Protein AF-A0A2M8KS34-F1 (afdb_monomer)

InterPro domains:
  IPR043725 Domain of unknown function DUF5667 [PF18915] (59-112)

Solvent-accessible surface area (backbone atoms only — not comparable to full-atom values): 8562 Å² total; per-residue (Å²): 135,86,85,75,74,56,73,69,56,57,56,52,53,52,58,52,54,59,55,58,68,50,47,62,58,53,52,51,53,52,51,51,52,49,48,57,57,50,54,54,57,56,62,69,68,69,80,80,80,70,102,64,87,68,62,51,82,48,82,74,50,83,91,43,94,63,30,66,60,56,53,49,51,53,52,52,50,63,67,66,45,77,52,37,53,63,36,18,54,51,33,41,55,53,18,44,21,28,44,39,35,25,78,69,48,88,51,65,71,63,17,50,56,36,36,52,53,16,54,56,29,44,56,52,19,52,57,24,41,55,52,18,48,76,70,76,44,79,58,77,63,57,58,61,67,49,61,76,73,108

Secondary structure (DSSP, 8-state):
------HHHHHHHHHHHHHHHHHHHHHHHHHHHHHHHHHHHHHHHS---SS--PPPP--S-TTSTTHHHHHHHHHHHHHH---HHHHHHHHHHHHHHHHHHHTT-S-HHHHHHHHHHHHHHHHHHHHHHHHHHHTT---TTHHHHHHT--

Radius of gyration: 25.75 Å; Cα contacts (8 Å, |Δi|>4): 87; chains: 1; bounding box: 39×48×90 Å

Foldseek 3Di:
DDDDDDPVVVVVVVVVVVVVVCVVVVVVVVVVVVVVVVVVVVVVPPPPDDPDPPQPALPDAPVDPCVVVVVVVLVVVLVPDPQLLVSLVSLLSNLSSLLNRLVVDPDVVSSVVSNVVSVVSNVSSVVSQVVCVVVVHHHPCVVVVVVVVD

Organism: NCBI:txid1974853

Nearest PDB structures (foldseek):
  6iar-assembly1_A-2  TM=5.364E-01  e=6.347E+00  Homo sapiens
  7rs1-assembly2_C  TM=5.831E-01  e=8.467E+00  Homo sapiens

Structure (mmCIF, N/CA/C/O backbone):
data_AF-A0A2M8KS34-F1
#
_entry.id   AF-A0A2M8KS34-F1
#
loop_
_atom_site.group_PDB
_atom_site.id
_atom_site.type_symbol
_atom_site.label_atom_id
_atom_site.label_alt_id
_atom_site.label_comp_id
_atom_site.label_asym_id
_atom_site.label_entity_id
_atom_site.label_seq_id
_atom_site.pdbx_PDB_ins_code
_atom_site.Cartn_x
_atom_site.Cartn_y
_atom_site.Cartn_z
_atom_site.occupancy
_atom_site.B_iso_or_equiv
_atom_site.auth_seq_id
_atom_site.auth_comp_id
_atom_site.auth_asym_id
_atom_site.auth_atom_id
_atom_site.pdbx_PDB_model_num
ATOM 1 N N . MET A 1 1 ? 4.308 -11.615 69.539 1.00 44.62 1 MET A N 1
ATOM 2 C CA . MET A 1 1 ? 4.209 -12.726 68.569 1.00 44.62 1 MET A CA 1
ATOM 3 C C . MET A 1 1 ? 4.796 -12.233 67.257 1.00 44.62 1 MET A C 1
ATOM 5 O O . MET A 1 1 ? 4.200 -11.325 66.693 1.00 44.62 1 MET A O 1
ATOM 9 N N . PRO A 1 2 ? 5.975 -12.700 66.817 1.00 50.34 2 PRO A N 1
ATOM 10 C CA . PRO A 1 2 ? 6.500 -12.306 65.519 1.00 50.34 2 PRO A CA 1
ATOM 11 C C . PRO A 1 2 ? 5.821 -13.150 64.433 1.00 50.34 2 PRO A C 1
ATOM 13 O O . PRO A 1 2 ? 5.785 -14.376 64.511 1.00 50.34 2 PRO A O 1
AT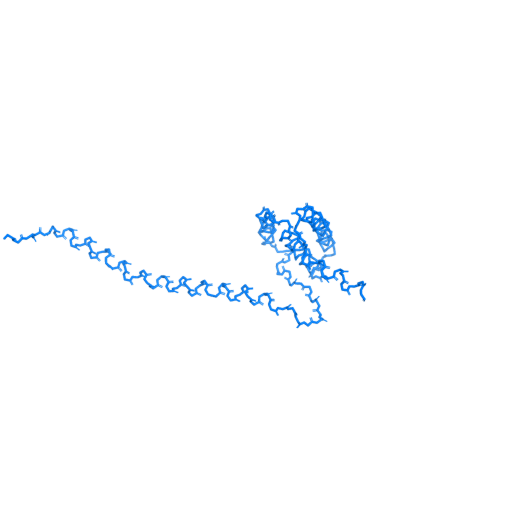OM 16 N N . THR A 1 3 ? 5.232 -12.481 63.449 1.00 57.59 3 THR A N 1
ATOM 17 C CA . THR A 1 3 ? 4.716 -13.075 62.212 1.00 57.59 3 THR A CA 1
ATOM 18 C C . THR A 1 3 ? 5.888 -13.543 61.362 1.00 57.59 3 THR A C 1
ATOM 20 O O . THR A 1 3 ? 6.564 -12.733 60.734 1.00 57.59 3 THR A O 1
ATOM 23 N N . ILE A 1 4 ? 6.133 -14.849 61.371 1.00 61.50 4 ILE A N 1
ATOM 24 C CA . ILE A 1 4 ? 7.015 -15.526 60.424 1.00 61.50 4 ILE A CA 1
ATOM 25 C C . ILE A 1 4 ? 6.173 -15.721 59.160 1.00 61.50 4 ILE A C 1
ATOM 27 O O . ILE A 1 4 ? 5.358 -16.643 59.105 1.00 61.50 4 ILE A O 1
ATOM 31 N N . LEU A 1 5 ? 6.292 -14.816 58.181 1.00 63.06 5 LEU A N 1
ATOM 32 C CA . LEU A 1 5 ? 5.883 -15.170 56.822 1.00 63.06 5 LEU A CA 1
ATOM 33 C C . LEU A 1 5 ? 6.737 -16.362 56.381 1.00 63.06 5 LEU A C 1
ATOM 35 O O . LEU A 1 5 ? 7.918 -16.457 56.718 1.00 63.06 5 LEU A O 1
ATOM 39 N N . SER A 1 6 ? 6.117 -17.305 55.677 1.00 70.12 6 SER A N 1
ATOM 40 C CA . SER A 1 6 ? 6.818 -18.476 55.158 1.00 70.12 6 SER A CA 1
ATOM 41 C C . SER A 1 6 ? 7.909 -18.000 54.195 1.00 70.12 6 SER A C 1
ATOM 43 O O . SER A 1 6 ? 7.613 -17.198 53.315 1.00 70.12 6 SER A O 1
ATOM 45 N N . GLU A 1 7 ? 9.144 -18.502 54.316 1.00 74.12 7 GLU A N 1
ATOM 46 C CA . GLU A 1 7 ? 10.281 -18.212 53.407 1.00 74.12 7 GLU A CA 1
ATOM 47 C C . GLU A 1 7 ? 9.871 -18.225 51.920 1.00 74.12 7 GLU A C 1
ATOM 49 O O . GLU A 1 7 ? 10.335 -17.434 51.100 1.00 74.12 7 GLU A O 1
ATOM 54 N N . LYS A 1 8 ? 8.910 -19.092 51.587 1.00 72.31 8 LYS A N 1
ATOM 55 C CA . LYS A 1 8 ? 8.345 -19.262 50.250 1.00 72.31 8 LYS A CA 1
ATOM 56 C C . LYS A 1 8 ? 7.557 -18.043 49.741 1.00 72.31 8 LYS A C 1
ATOM 58 O O . LYS A 1 8 ? 7.517 -17.800 48.536 1.00 72.31 8 LYS A O 1
ATOM 63 N N . GLU A 1 9 ? 6.912 -17.289 50.628 1.00 75.44 9 GLU A N 1
ATOM 64 C CA . GLU A 1 9 ? 6.176 -16.066 50.290 1.00 75.44 9 GLU A CA 1
ATOM 65 C C . GLU A 1 9 ? 7.133 -14.901 50.016 1.00 75.44 9 GLU A C 1
ATOM 67 O O . GLU A 1 9 ? 6.907 -14.130 49.082 1.00 75.44 9 GLU A O 1
ATOM 72 N N . GLU A 1 10 ? 8.247 -14.810 50.746 1.00 75.25 10 GLU A N 1
ATOM 73 C CA . GLU A 1 10 ? 9.256 -13.770 50.521 1.00 75.25 10 GLU A CA 1
ATOM 74 C C . GLU A 1 10 ? 9.958 -13.937 49.165 1.00 75.25 10 GLU A C 1
ATOM 76 O O . GLU A 1 10 ? 10.090 -12.967 48.410 1.00 75.25 10 GLU A O 1
ATOM 81 N N . GLU A 1 11 ? 10.325 -15.167 48.791 1.00 77.19 11 GLU A N 1
ATOM 82 C CA . GLU A 1 11 ? 10.903 -15.456 47.471 1.00 77.19 11 GLU A CA 1
ATOM 83 C C . GLU A 1 11 ? 9.930 -15.141 46.321 1.00 77.19 11 GLU A C 1
ATOM 85 O O . GLU A 1 11 ? 10.327 -14.614 45.272 1.00 77.19 11 GLU A O 1
ATOM 90 N N . PHE A 1 12 ? 8.636 -15.407 46.519 1.00 74.06 12 PHE A N 1
ATOM 91 C CA . PHE A 1 12 ? 7.597 -15.116 45.534 1.00 74.06 12 PHE A CA 1
ATOM 92 C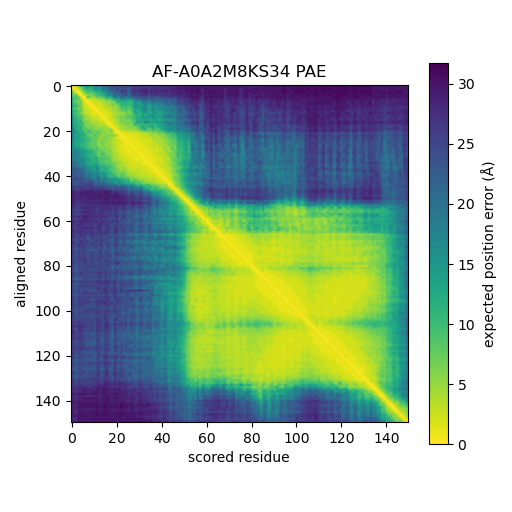 C . PHE A 1 12 ? 7.404 -13.606 45.327 1.00 74.06 12 PHE A C 1
ATOM 94 O O . PHE A 1 12 ? 7.380 -13.128 44.186 1.00 74.06 12 PHE A O 1
ATOM 101 N N . ILE A 1 13 ? 7.347 -12.835 46.417 1.00 72.69 13 ILE A N 1
ATOM 102 C CA . ILE A 1 13 ? 7.209 -11.372 46.386 1.00 72.69 13 ILE A CA 1
ATOM 103 C C . ILE A 1 13 ? 8.432 -10.726 45.715 1.00 72.69 13 ILE A C 1
ATOM 105 O O . ILE A 1 13 ? 8.282 -9.838 44.871 1.00 72.69 13 ILE A O 1
ATOM 109 N N . GLN A 1 14 ? 9.641 -11.222 45.995 1.00 75.06 14 GLN A N 1
ATOM 110 C CA . GLN A 1 14 ? 10.881 -10.751 45.366 1.00 75.06 14 GLN A CA 1
ATOM 111 C C . GLN A 1 14 ? 10.921 -11.015 43.850 1.00 75.06 14 GLN A C 1
ATOM 113 O O . GLN A 1 14 ? 11.364 -10.161 43.073 1.00 75.06 14 GLN A O 1
ATOM 118 N N . SER A 1 15 ? 10.423 -12.171 43.400 1.00 74.25 15 SER A N 1
ATOM 119 C CA . SER A 1 15 ? 10.325 -12.505 41.971 1.00 74.25 15 SER A CA 1
ATOM 120 C C . SER A 1 15 ? 9.349 -11.583 41.223 1.00 74.25 15 SER A C 1
ATOM 122 O O . SER A 1 15 ? 9.633 -11.130 40.109 1.00 74.25 15 SER A O 1
ATOM 124 N N . ILE A 1 16 ? 8.228 -11.225 41.858 1.00 71.06 16 ILE A N 1
ATOM 125 C CA . ILE A 1 16 ? 7.240 -10.278 41.321 1.00 71.06 16 ILE A CA 1
ATOM 126 C C . ILE A 1 16 ? 7.808 -8.852 41.272 1.00 71.06 16 ILE A C 1
ATOM 128 O O . ILE A 1 16 ? 7.705 -8.183 40.241 1.00 71.06 16 ILE A O 1
ATOM 132 N N . LEU A 1 17 ? 8.478 -8.402 42.337 1.00 69.06 17 LEU A N 1
ATOM 133 C CA . LEU A 1 17 ? 9.098 -7.074 42.421 1.00 69.06 17 LEU A CA 1
ATOM 134 C C . LEU A 1 17 ? 10.169 -6.846 41.341 1.00 69.06 17 LEU A C 1
ATOM 136 O O . LEU A 1 17 ? 10.236 -5.762 40.756 1.00 69.06 17 LEU A O 1
ATOM 140 N N . ARG A 1 18 ? 10.970 -7.867 41.001 1.00 71.31 18 ARG A N 1
ATOM 141 C CA . ARG A 1 18 ? 11.947 -7.770 39.897 1.00 71.31 18 ARG A CA 1
ATOM 142 C C . ARG A 1 18 ? 11.281 -7.563 38.533 1.00 71.31 18 ARG A C 1
ATOM 144 O O . ARG A 1 18 ? 11.792 -6.784 37.730 1.00 71.31 18 ARG A O 1
ATOM 151 N N . LYS A 1 19 ? 10.133 -8.203 38.277 1.00 69.50 19 LYS A N 1
ATOM 152 C CA . LYS A 1 19 ? 9.353 -8.025 37.036 1.00 69.50 19 LYS A CA 1
ATOM 153 C C . LYS A 1 19 ? 8.663 -6.658 36.966 1.00 69.50 19 LYS A C 1
ATOM 155 O O . LYS A 1 19 ? 8.562 -6.078 35.890 1.00 69.50 19 LYS A O 1
ATOM 160 N N . PHE A 1 20 ? 8.257 -6.090 38.100 1.00 75.31 20 PHE A N 1
ATOM 161 C CA . PHE A 1 20 ? 7.722 -4.724 38.143 1.00 75.31 20 PHE A CA 1
ATOM 162 C C . PHE A 1 20 ? 8.766 -3.661 37.768 1.00 75.31 20 PHE A C 1
ATOM 164 O O . PHE A 1 20 ? 8.415 -2.639 37.185 1.00 75.31 20 PHE A O 1
ATOM 171 N N . LYS A 1 21 ? 10.058 -3.912 38.023 1.00 77.81 21 LYS A N 1
ATOM 172 C CA . LYS A 1 21 ? 11.141 -2.966 37.705 1.00 77.81 21 LYS A CA 1
ATOM 173 C C . LYS A 1 21 ? 11.452 -2.856 36.204 1.00 77.81 21 LYS A C 1
ATOM 175 O O . LYS A 1 21 ? 11.897 -1.803 35.759 1.00 77.81 21 LYS A O 1
ATOM 180 N N . ILE A 1 22 ? 11.192 -3.906 35.419 1.00 84.06 22 ILE A N 1
ATOM 181 C CA . ILE A 1 22 ? 11.344 -3.897 33.947 1.00 84.06 22 ILE A CA 1
ATOM 182 C C . ILE A 1 22 ? 10.107 -3.347 33.218 1.00 84.06 22 ILE A C 1
ATOM 184 O O . ILE A 1 22 ? 10.208 -2.914 32.072 1.00 84.06 22 ILE A O 1
ATOM 188 N N . LEU A 1 23 ? 8.949 -3.323 33.885 1.00 87.31 23 LEU A N 1
ATOM 189 C CA . LEU A 1 23 ? 7.688 -2.821 33.342 1.00 87.31 23 LEU A CA 1
ATOM 190 C C . LEU A 1 23 ? 7.759 -1.364 32.826 1.00 87.31 23 LEU A C 1
ATOM 192 O O . LEU A 1 23 ? 7.324 -1.137 31.696 1.00 87.31 23 LEU A O 1
ATOM 196 N N . PRO A 1 24 ? 8.335 -0.377 33.553 1.00 88.75 24 PRO A N 1
ATOM 197 C CA . PRO A 1 24 ? 8.423 0.994 33.044 1.00 88.75 24 PRO A CA 1
ATOM 198 C C . PRO A 1 24 ? 9.326 1.099 31.810 1.00 88.75 24 PRO A C 1
ATOM 200 O O . PRO A 1 24 ? 9.029 1.870 30.904 1.00 88.75 24 PRO A O 1
ATOM 203 N N . LEU A 1 25 ? 10.387 0.286 31.728 1.00 90.19 25 LEU A N 1
ATOM 204 C CA . LEU A 1 25 ? 11.284 0.259 30.572 1.00 90.19 25 LEU A CA 1
ATOM 205 C C . LEU A 1 25 ? 10.549 -0.225 29.311 1.00 90.19 25 LEU A C 1
ATOM 207 O O . LEU A 1 25 ? 10.675 0.380 28.251 1.00 90.19 25 LEU A O 1
ATOM 211 N N . ILE A 1 26 ? 9.732 -1.274 29.438 1.00 92.62 26 ILE A N 1
ATOM 212 C CA . ILE A 1 26 ? 8.917 -1.800 28.333 1.00 92.62 26 ILE A CA 1
ATOM 213 C C . ILE A 1 26 ? 7.885 -0.763 27.876 1.00 92.62 26 ILE A C 1
ATOM 215 O O . ILE A 1 26 ? 7.717 -0.557 26.676 1.00 92.62 26 ILE A O 1
ATOM 219 N N . ILE A 1 27 ? 7.227 -0.078 28.817 1.00 93.75 27 ILE A N 1
ATOM 220 C CA . ILE A 1 27 ? 6.250 0.975 28.507 1.00 93.75 27 ILE A CA 1
ATOM 221 C C . ILE A 1 27 ? 6.919 2.131 27.757 1.00 93.75 27 ILE A C 1
ATOM 223 O O . ILE A 1 27 ? 6.376 2.590 26.759 1.00 93.75 27 ILE A O 1
ATOM 227 N N . ILE A 1 28 ? 8.111 2.565 28.179 1.00 94.12 28 ILE A N 1
ATOM 228 C CA . ILE A 1 28 ? 8.871 3.627 27.500 1.00 94.12 28 ILE A CA 1
ATOM 229 C C . ILE A 1 28 ? 9.228 3.217 26.069 1.00 94.12 28 ILE A C 1
ATOM 231 O O . ILE A 1 28 ? 9.031 4.003 25.145 1.00 94.12 28 ILE A O 1
ATOM 235 N N . VAL A 1 29 ? 9.704 1.985 25.867 1.00 94.44 29 VAL A N 1
ATOM 236 C CA . VAL A 1 29 ? 10.026 1.461 24.530 1.00 94.44 29 VAL A CA 1
ATOM 237 C C . VAL A 1 29 ? 8.779 1.399 23.645 1.00 94.44 29 VAL A C 1
ATOM 239 O O . VAL A 1 29 ? 8.837 1.795 22.482 1.00 94.44 29 VAL A O 1
ATOM 242 N N . LEU A 1 30 ? 7.642 0.967 24.195 1.00 94.19 30 LEU A N 1
ATOM 243 C CA . LEU A 1 30 ? 6.360 0.942 23.490 1.00 94.19 30 LEU A CA 1
ATOM 244 C C . LEU A 1 30 ? 5.910 2.354 23.082 1.00 94.19 30 LEU A C 1
ATOM 246 O O . LEU A 1 30 ? 5.454 2.550 21.958 1.00 94.19 30 LEU A O 1
ATOM 250 N N . LEU A 1 31 ? 6.073 3.339 23.968 1.00 93.19 31 LEU A N 1
ATOM 251 C CA . LEU A 1 31 ? 5.715 4.740 23.728 1.00 93.19 31 LEU A CA 1
ATOM 252 C C . LEU A 1 31 ? 6.615 5.372 22.653 1.00 93.19 31 LEU A C 1
ATOM 254 O O . LEU A 1 31 ? 6.136 6.110 21.793 1.00 93.19 31 LEU A O 1
ATOM 258 N N . LEU A 1 32 ? 7.902 5.015 22.646 1.00 90.94 32 LEU A N 1
ATOM 259 C CA . LEU A 1 32 ? 8.862 5.400 21.608 1.00 90.94 32 LEU A CA 1
ATOM 260 C C . LEU A 1 32 ? 8.479 4.823 20.241 1.00 90.94 32 LEU A C 1
ATOM 262 O O . LEU A 1 32 ? 8.419 5.556 19.256 1.00 90.94 32 LEU A O 1
ATOM 266 N N . LEU A 1 33 ? 8.152 3.529 20.189 1.00 91.88 33 LEU A N 1
ATOM 267 C CA . LEU A 1 33 ? 7.658 2.863 18.981 1.00 91.88 33 LEU A CA 1
ATOM 268 C C . LEU A 1 33 ? 6.369 3.512 18.470 1.00 91.88 33 LEU A C 1
ATOM 270 O O . LEU A 1 33 ? 6.256 3.797 17.280 1.00 91.88 33 LEU A O 1
ATOM 274 N N . PHE A 1 34 ? 5.426 3.794 19.369 1.00 92.12 34 PHE A N 1
ATOM 275 C CA . PHE A 1 34 ? 4.171 4.455 19.031 1.00 92.12 34 PHE A CA 1
ATOM 276 C C . PHE A 1 34 ? 4.399 5.858 18.452 1.00 92.12 34 PHE A C 1
ATOM 278 O O . PHE A 1 34 ? 3.816 6.192 17.424 1.00 92.12 34 PHE A O 1
ATOM 285 N N . SER A 1 35 ? 5.299 6.646 19.048 1.00 91.62 35 SER A N 1
ATOM 286 C CA . SER A 1 35 ? 5.663 7.981 18.557 1.00 91.62 35 SER A CA 1
ATOM 287 C C . SER A 1 35 ? 6.237 7.941 17.135 1.00 91.62 35 SER A C 1
ATOM 289 O O . SER A 1 35 ? 5.794 8.689 16.264 1.00 91.62 35 SER A O 1
ATOM 291 N N . ILE A 1 36 ? 7.154 7.006 16.854 1.00 88.94 36 ILE A N 1
ATOM 292 C CA . ILE A 1 36 ? 7.749 6.841 15.516 1.00 88.94 36 ILE A CA 1
ATOM 293 C C . ILE A 1 36 ? 6.679 6.463 14.479 1.00 88.94 36 ILE A C 1
ATOM 295 O O . ILE A 1 36 ? 6.676 6.991 13.364 1.00 88.94 36 ILE A O 1
ATOM 299 N N . LEU A 1 37 ? 5.756 5.566 14.836 1.00 84.00 37 LEU A N 1
ATOM 300 C CA . LEU A 1 37 ? 4.649 5.178 13.959 1.00 84.00 37 LEU A CA 1
ATOM 301 C C . LEU A 1 37 ? 3.679 6.344 13.706 1.00 84.00 37 LEU A C 1
ATOM 303 O O . LEU A 1 37 ? 3.229 6.514 12.575 1.00 84.00 37 LEU A O 1
ATOM 307 N N . PHE A 1 38 ? 3.403 7.164 14.721 1.00 87.12 38 PHE A N 1
ATOM 308 C CA . PHE A 1 38 ? 2.486 8.303 14.637 1.00 87.12 38 PHE A CA 1
ATOM 309 C C . PHE A 1 38 ? 3.042 9.457 13.787 1.00 87.12 38 PHE A C 1
ATOM 311 O O . PHE A 1 38 ? 2.349 9.972 12.912 1.00 87.12 38 PHE A O 1
ATOM 318 N N . VAL A 1 39 ? 4.316 9.824 13.972 1.00 83.12 39 VAL A N 1
ATOM 319 C CA . VAL A 1 39 ? 4.975 10.879 13.173 1.00 83.12 39 VAL A CA 1
ATOM 320 C C . VAL A 1 39 ? 4.999 10.523 11.683 1.00 83.12 39 VAL A C 1
ATOM 322 O O . VAL A 1 39 ? 4.818 11.393 10.831 1.00 83.12 39 VAL A O 1
ATOM 325 N N . ARG A 1 40 ? 5.177 9.239 11.353 1.00 76.75 40 ARG A N 1
ATOM 326 C CA . ARG A 1 40 ? 5.147 8.755 9.967 1.00 76.75 40 ARG A CA 1
ATOM 327 C C . ARG A 1 40 ? 3.777 8.938 9.310 1.00 76.75 40 ARG A C 1
ATOM 329 O O . ARG A 1 40 ? 3.725 9.246 8.122 1.00 76.75 40 ARG A O 1
ATOM 336 N N . ASP A 1 41 ? 2.693 8.752 10.056 1.00 74.75 41 ASP A N 1
ATOM 337 C CA . ASP A 1 41 ? 1.333 8.9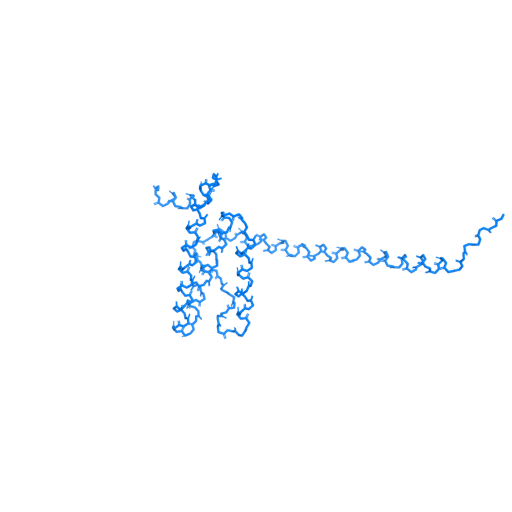51 9.545 1.00 74.75 41 ASP A CA 1
ATOM 338 C C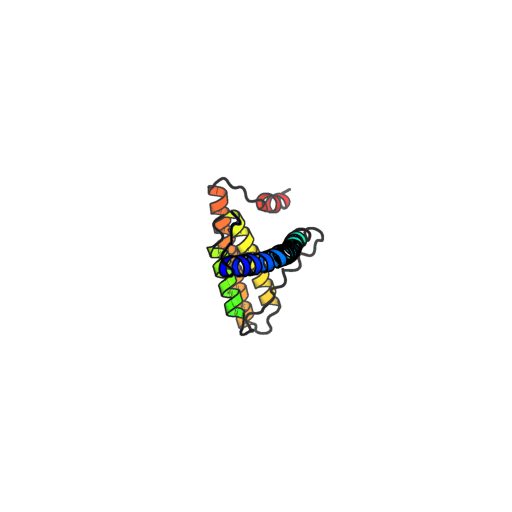 . ASP A 1 41 ? 1.064 10.440 9.256 1.00 74.75 41 ASP A C 1
ATOM 340 O O . ASP A 1 41 ? 0.602 10.790 8.170 1.00 74.75 41 ASP A O 1
ATOM 344 N N . LEU A 1 42 ? 1.493 11.331 10.162 1.00 72.62 42 LEU A N 1
ATOM 345 C CA . LEU A 1 42 ? 1.399 12.787 9.975 1.00 72.62 42 LEU A CA 1
ATOM 346 C C . LEU A 1 42 ? 2.216 13.288 8.773 1.00 72.62 42 LEU A C 1
ATOM 348 O O . LEU A 1 42 ? 1.745 14.133 8.013 1.00 72.62 42 LEU A O 1
ATOM 352 N N . ALA A 1 43 ? 3.424 12.760 8.561 1.00 65.44 43 ALA A N 1
ATOM 353 C CA . ALA A 1 43 ? 4.275 13.154 7.435 1.00 65.44 43 ALA A CA 1
ATOM 354 C C . ALA A 1 43 ? 3.678 12.788 6.062 1.00 65.44 43 ALA A C 1
ATOM 356 O O . ALA A 1 43 ? 3.984 13.436 5.064 1.00 65.44 43 ALA A O 1
ATOM 357 N N . HIS A 1 44 ? 2.806 11.779 5.989 1.00 58.44 44 HIS A N 1
ATOM 358 C CA . HIS A 1 44 ? 2.101 11.449 4.749 1.00 58.44 44 HIS A CA 1
ATOM 359 C C . HIS A 1 44 ? 0.981 12.443 4.407 1.00 58.44 44 HIS A C 1
ATOM 361 O O . HIS A 1 44 ? 0.608 12.529 3.238 1.00 58.44 44 HIS A O 1
ATOM 367 N N . GLN A 1 45 ? 0.473 13.210 5.379 1.00 56.56 45 GLN A N 1
ATOM 368 C CA . GLN A 1 45 ? -0.584 14.201 5.155 1.00 56.56 45 GLN A CA 1
ATOM 369 C C . GLN A 1 45 ? -0.065 15.581 4.720 1.00 56.56 45 GLN A C 1
ATOM 371 O O . GLN A 1 45 ? -0.847 16.362 4.199 1.00 56.56 45 GLN A O 1
ATOM 376 N N . SER A 1 46 ? 1.221 15.916 4.889 1.00 51.75 46 SER A N 1
ATOM 377 C CA . SER A 1 46 ? 1.733 17.270 4.593 1.00 51.75 46 SER A CA 1
ATOM 378 C C . SER A 1 46 ? 2.201 17.491 3.146 1.00 51.75 46 SER A C 1
ATOM 380 O O . SER A 1 46 ? 2.577 18.605 2.784 1.00 51.75 46 SER A O 1
ATOM 382 N N . VAL A 1 47 ? 2.133 16.475 2.280 1.00 52.94 47 VAL A N 1
ATOM 383 C CA . VAL A 1 47 ? 2.507 16.573 0.854 1.00 52.94 47 VAL A CA 1
ATOM 384 C C . VAL A 1 47 ? 1.316 17.058 0.004 1.00 52.94 47 VAL A C 1
ATOM 386 O O . VAL A 1 47 ? 0.937 16.432 -0.979 1.00 52.94 47 VAL A O 1
ATOM 389 N N . PHE A 1 48 ? 0.704 18.184 0.384 1.00 48.78 48 PHE A N 1
ATOM 390 C CA . PHE A 1 48 ? -0.346 18.875 -0.392 1.00 48.78 48 PHE A CA 1
ATOM 391 C C . PHE A 1 48 ? 0.108 20.268 -0.855 1.00 48.78 48 PHE A C 1
ATOM 393 O O . PHE A 1 48 ? -0.638 21.241 -0.804 1.00 48.78 48 PHE A O 1
ATOM 400 N N . GLY A 1 49 ? 1.355 20.387 -1.311 1.00 48.66 49 GLY A N 1
ATOM 401 C CA . GLY A 1 49 ? 1.894 21.662 -1.775 1.00 48.66 49 GLY A CA 1
ATOM 402 C C . GLY A 1 49 ? 3.086 21.490 -2.700 1.00 48.66 49 GLY A C 1
ATOM 403 O O . GLY A 1 49 ? 4.217 21.638 -2.264 1.00 48.66 49 GLY A O 1
ATOM 404 N N . THR A 1 50 ? 2.837 21.118 -3.955 1.00 42.31 50 THR A N 1
ATOM 405 C CA . THR A 1 50 ? 3.566 21.540 -5.172 1.00 42.31 50 THR A CA 1
ATOM 406 C C . THR A 1 50 ? 2.996 20.775 -6.371 1.00 42.31 50 THR A C 1
ATOM 408 O O . THR A 1 50 ? 2.815 19.561 -6.337 1.00 42.31 50 THR A O 1
ATOM 411 N N . ILE A 1 51 ? 2.653 21.515 -7.426 1.00 48.31 51 ILE A N 1
ATOM 412 C CA . ILE A 1 51 ? 1.877 21.087 -8.601 1.00 48.31 51 ILE A CA 1
ATOM 413 C C . ILE A 1 51 ? 2.763 20.277 -9.565 1.00 48.31 51 ILE A C 1
ATOM 415 O O . ILE A 1 51 ? 3.092 20.680 -10.674 1.00 48.31 51 ILE A O 1
ATOM 419 N N . SER A 1 52 ? 3.173 19.099 -9.117 1.00 45.12 52 SER A N 1
ATOM 420 C CA . SER A 1 52 ? 3.524 17.979 -9.979 1.00 45.12 52 SER A CA 1
ATOM 421 C C . SER A 1 52 ? 3.032 16.753 -9.234 1.00 45.12 52 SER A C 1
ATOM 423 O O . SER A 1 52 ? 3.687 16.277 -8.307 1.00 45.12 52 SER A O 1
ATOM 425 N N . GLN A 1 53 ? 1.812 16.314 -9.548 1.00 45.97 53 GLN A N 1
ATOM 426 C CA . GLN A 1 53 ? 1.203 15.135 -8.940 1.00 45.97 53 GLN A CA 1
ATOM 427 C C . GLN A 1 53 ? 1.970 13.905 -9.444 1.00 45.97 53 GLN A C 1
ATOM 429 O O . GLN A 1 53 ? 1.559 13.195 -10.358 1.00 45.97 53 GLN A O 1
ATOM 434 N N . LYS A 1 54 ? 3.173 13.699 -8.904 1.00 62.91 54 LYS A N 1
ATOM 435 C CA . LYS A 1 54 ? 3.968 12.509 -9.157 1.00 62.91 54 LYS A CA 1
ATOM 436 C C . LYS A 1 54 ? 3.146 11.355 -8.609 1.00 62.91 54 LYS A C 1
ATOM 438 O O . LYS A 1 54 ? 2.813 11.362 -7.422 1.00 62.91 54 LYS A O 1
ATOM 443 N N . LEU A 1 55 ? 2.780 10.409 -9.476 1.00 69.44 55 LEU A N 1
ATOM 444 C CA . LEU A 1 55 ? 1.978 9.272 -9.051 1.00 69.44 55 LEU A CA 1
ATOM 445 C C . LEU A 1 55 ? 2.633 8.614 -7.824 1.00 69.44 55 LEU A C 1
ATOM 447 O O . LEU A 1 55 ? 3.869 8.533 -7.750 1.00 69.44 55 LEU A O 1
ATOM 451 N N . PRO A 1 56 ? 1.829 8.168 -6.845 1.00 73.12 56 PRO A N 1
ATOM 452 C CA . PRO A 1 56 ? 2.355 7.586 -5.624 1.00 73.12 56 PRO A CA 1
ATOM 453 C C . PRO A 1 56 ? 3.227 6.377 -5.961 1.00 73.12 56 PRO A C 1
ATOM 455 O O . PRO A 1 56 ? 2.815 5.485 -6.703 1.00 73.12 56 PRO A O 1
ATOM 458 N N . PHE A 1 57 ? 4.433 6.335 -5.388 1.00 76.19 57 PHE A N 1
ATOM 459 C CA . PHE A 1 57 ? 5.385 5.262 -5.664 1.00 76.19 57 PHE A CA 1
ATOM 460 C C . PHE A 1 57 ? 4.753 3.887 -5.347 1.00 76.19 57 PHE A C 1
ATOM 462 O O . PHE A 1 57 ? 4.276 3.673 -4.223 1.00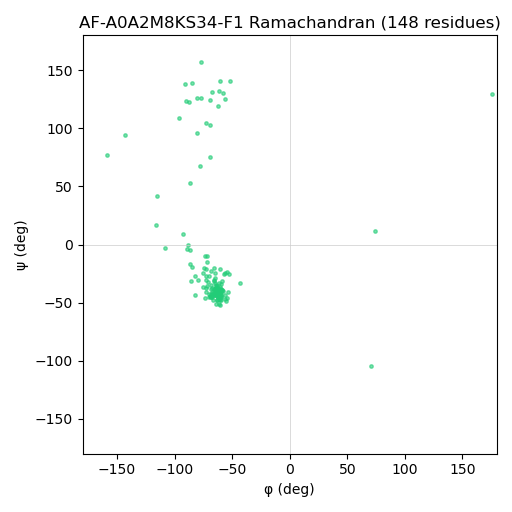 76.19 57 PHE A O 1
ATOM 469 N N . PRO A 1 58 ? 4.736 2.939 -6.304 1.00 75.56 58 PRO A N 1
ATOM 470 C CA . PRO A 1 58 ? 3.986 1.687 -6.176 1.00 75.56 58 PRO A CA 1
ATOM 471 C C . PRO A 1 58 ? 4.603 0.700 -5.175 1.00 75.56 58 PRO A C 1
ATOM 473 O O . PRO A 1 58 ? 3.941 -0.259 -4.754 1.00 75.56 58 PRO A O 1
ATOM 476 N N . GLY A 1 59 ? 5.855 0.918 -4.769 1.00 80.88 59 GLY A N 1
ATOM 477 C CA . GLY A 1 59 ? 6.596 0.014 -3.899 1.00 80.88 59 GLY A CA 1
ATOM 478 C C . GLY A 1 59 ? 6.965 -1.266 -4.644 1.00 80.88 59 GLY A C 1
ATOM 479 O O . GLY A 1 59 ? 7.873 -1.268 -5.461 1.00 80.88 59 GLY A O 1
ATOM 480 N N . MET A 1 60 ? 6.261 -2.360 -4.352 1.00 80.94 60 MET A N 1
ATOM 481 C CA . MET A 1 60 ? 6.542 -3.681 -4.921 1.00 80.94 60 MET A CA 1
ATOM 482 C C . MET A 1 60 ? 5.770 -3.910 -6.228 1.00 80.94 60 MET A C 1
ATOM 484 O O . MET A 1 60 ? 4.534 -3.819 -6.227 1.00 80.94 60 MET A O 1
ATOM 488 N N . LEU A 1 61 ? 6.495 -4.207 -7.309 1.00 83.62 61 LEU A N 1
ATOM 489 C CA . LEU A 1 61 ? 5.936 -4.513 -8.627 1.00 83.62 61 LEU A CA 1
ATOM 490 C C . LEU A 1 61 ? 5.372 -5.950 -8.698 1.00 83.62 61 LEU A C 1
ATOM 492 O O . LEU A 1 61 ? 5.777 -6.794 -7.890 1.00 83.62 61 LEU A O 1
ATOM 496 N N . PRO A 1 62 ? 4.443 -6.223 -9.636 1.00 77.50 62 PRO A N 1
ATOM 497 C CA . PRO A 1 62 ? 3.856 -7.550 -9.871 1.00 77.50 62 PRO A CA 1
ATOM 498 C C . PRO A 1 62 ? 4.863 -8.660 -10.175 1.00 77.50 62 PRO A C 1
ATOM 500 O O . PRO A 1 62 ? 4.601 -9.814 -9.847 1.00 77.50 62 PRO A O 1
ATOM 503 N N . ASP A 1 63 ? 6.037 -8.303 -10.687 1.00 79.88 63 ASP A N 1
ATOM 504 C CA . ASP A 1 63 ? 7.078 -9.252 -11.104 1.00 79.88 63 ASP A CA 1
ATOM 505 C C . ASP A 1 63 ? 7.803 -9.913 -9.915 1.00 79.88 63 ASP A C 1
ATOM 507 O O . ASP A 1 63 ? 8.575 -10.861 -10.066 1.00 79.88 63 ASP A O 1
ATOM 511 N N . ASN A 1 64 ? 7.572 -9.422 -8.693 1.00 82.69 64 ASN A N 1
ATOM 512 C CA . ASN A 1 64 ? 8.218 -9.931 -7.489 1.00 82.69 64 ASN A CA 1
ATOM 513 C C . ASN A 1 64 ? 7.401 -11.059 -6.828 1.00 82.69 64 ASN A C 1
ATOM 515 O O . ASN A 1 64 ? 6.199 -10.933 -6.603 1.00 82.69 64 ASN A O 1
ATOM 519 N N . LYS A 1 65 ? 8.083 -12.120 -6.372 1.00 85.25 65 LYS A N 1
ATOM 520 C CA . LYS A 1 65 ? 7.508 -13.260 -5.624 1.00 85.25 65 LYS A CA 1
ATOM 521 C C . LYS A 1 65 ? 6.691 -12.863 -4.384 1.00 85.25 65 LYS A C 1
ATOM 523 O O . LYS A 1 65 ? 5.828 -13.625 -3.958 1.00 85.25 65 LYS A O 1
ATOM 528 N N . LEU A 1 66 ? 6.957 -11.697 -3.790 1.00 86.31 66 LEU A N 1
ATOM 529 C CA . LEU A 1 66 ? 6.242 -11.183 -2.612 1.00 86.31 66 LEU A CA 1
ATOM 530 C C . LEU A 1 66 ? 5.002 -10.328 -2.954 1.00 86.31 66 LEU A C 1
ATOM 532 O O . LEU A 1 66 ? 4.254 -9.944 -2.052 1.00 86.31 66 LEU A O 1
ATOM 536 N N . TYR A 1 67 ? 4.728 -10.062 -4.235 1.00 85.81 67 TYR A N 1
ATOM 537 C CA . TYR A 1 67 ? 3.534 -9.341 -4.681 1.00 85.81 67 TYR A CA 1
ATOM 538 C C . TYR A 1 67 ? 2.189 -9.909 -4.181 1.00 85.81 67 TYR A C 1
ATOM 540 O O . TYR A 1 67 ? 1.339 -9.107 -3.774 1.00 85.81 67 TYR A O 1
ATOM 548 N N . PRO A 1 68 ? 1.946 -11.237 -4.118 1.00 88.50 68 PRO A N 1
ATOM 549 C CA . PRO A 1 68 ? 0.676 -11.759 -3.605 1.00 88.50 68 PRO A CA 1
ATOM 550 C C . PRO A 1 68 ? 0.381 -11.322 -2.165 1.00 88.50 68 PRO A C 1
ATOM 552 O O . PRO A 1 68 ? -0.780 -11.089 -1.827 1.00 88.50 68 PRO A O 1
ATOM 555 N N . LEU A 1 69 ? 1.407 -11.126 -1.329 1.00 90.94 69 LEU A N 1
ATOM 556 C CA . LEU A 1 69 ? 1.228 -10.619 0.034 1.00 90.94 69 LEU A CA 1
ATOM 557 C C . LEU A 1 69 ? 0.720 -9.169 0.031 1.00 90.94 69 LEU A C 1
ATOM 559 O O . LEU A 1 69 ? -0.195 -8.824 0.781 1.00 90.94 69 LEU A O 1
ATOM 563 N N . LYS A 1 70 ? 1.269 -8.326 -0.853 1.00 87.94 70 LYS A N 1
ATOM 564 C CA . LYS A 1 70 ? 0.790 -6.953 -1.075 1.00 87.94 70 LYS A CA 1
ATOM 565 C C . LYS A 1 70 ? -0.660 -6.954 -1.567 1.00 87.94 70 LYS A C 1
ATOM 567 O O . LYS A 1 70 ? -1.485 -6.224 -1.023 1.00 87.94 70 LYS A O 1
ATOM 572 N N . ALA A 1 71 ? -0.983 -7.797 -2.546 1.00 88.69 71 ALA A N 1
ATOM 573 C CA . ALA A 1 71 ? -2.336 -7.904 -3.086 1.00 88.69 71 ALA A CA 1
ATOM 574 C C . ALA A 1 71 ? -3.348 -8.375 -2.027 1.00 88.69 71 ALA A C 1
ATOM 576 O O . ALA A 1 71 ? -4.468 -7.864 -1.963 1.00 88.69 71 ALA A O 1
ATOM 577 N N . PHE A 1 72 ? -2.952 -9.312 -1.161 1.00 91.69 72 PHE A N 1
ATOM 578 C CA . PHE A 1 72 ? -3.769 -9.762 -0.037 1.00 91.69 72 PHE A CA 1
ATOM 579 C C . PHE A 1 72 ? -4.035 -8.632 0.962 1.00 91.69 72 PHE A C 1
ATOM 581 O O . PHE A 1 72 ? -5.191 -8.392 1.313 1.00 91.69 72 PHE A O 1
ATOM 588 N N . ARG A 1 73 ? -2.994 -7.886 1.358 1.00 91.88 73 ARG A N 1
ATOM 589 C CA . ARG A 1 73 ? -3.136 -6.694 2.208 1.00 91.88 73 ARG A CA 1
ATOM 590 C C . ARG A 1 73 ? -4.129 -5.699 1.607 1.00 91.88 73 ARG A C 1
ATOM 592 O O . ARG A 1 73 ? -4.989 -5.200 2.325 1.00 91.88 73 ARG A O 1
ATOM 599 N N . ASP A 1 74 ? -4.027 -5.415 0.312 1.00 90.25 74 ASP A N 1
ATOM 600 C CA . ASP A 1 74 ? -4.896 -4.432 -0.347 1.00 90.25 74 ASP A CA 1
ATOM 601 C C . ASP A 1 74 ? -6.363 -4.867 -0.332 1.00 90.25 74 ASP A C 1
ATOM 603 O O . ASP A 1 74 ? -7.244 -4.062 -0.028 1.00 90.25 74 ASP A O 1
ATOM 607 N N . LYS A 1 75 ? -6.631 -6.157 -0.558 1.00 90.94 75 LYS A N 1
ATOM 608 C CA . LYS A 1 75 ? -7.980 -6.724 -0.417 1.00 90.94 75 LYS A CA 1
ATOM 609 C C . LYS A 1 75 ? -8.482 -6.644 1.025 1.00 90.94 75 LYS A C 1
ATOM 611 O O . LYS A 1 75 ? -9.628 -6.258 1.243 1.00 90.94 75 LYS A O 1
ATOM 616 N N . LEU A 1 76 ? -7.631 -6.963 2.002 1.00 92.44 76 LEU A N 1
ATOM 617 C CA . LEU A 1 76 ? -7.972 -6.897 3.424 1.00 92.44 76 LEU A CA 1
ATOM 618 C C . LEU A 1 76 ? -8.330 -5.467 3.858 1.00 92.44 76 LEU A C 1
ATOM 620 O O . LEU A 1 76 ? -9.297 -5.278 4.597 1.00 92.44 76 LEU A O 1
ATOM 624 N N . LEU A 1 77 ? -7.590 -4.465 3.371 1.00 90.75 77 LEU A N 1
ATOM 625 C CA . LEU A 1 77 ? -7.856 -3.052 3.647 1.00 90.75 77 LEU A CA 1
ATOM 626 C C . LEU A 1 77 ? -9.211 -2.629 3.074 1.00 90.75 77 LEU A C 1
ATOM 628 O O . LEU A 1 77 ? -10.055 -2.136 3.816 1.00 90.75 77 LEU A O 1
ATOM 632 N N . VAL A 1 78 ? -9.465 -2.904 1.791 1.00 90.88 78 VAL A N 1
ATOM 633 C CA . VAL A 1 78 ? -10.744 -2.572 1.133 1.00 90.88 78 VAL A CA 1
ATOM 634 C C . VAL A 1 78 ? -11.932 -3.283 1.792 1.00 90.88 78 VAL A C 1
ATOM 636 O O . VAL A 1 78 ? -13.036 -2.732 1.837 1.00 90.88 78 VAL A O 1
ATOM 639 N N . TYR A 1 79 ? -11.722 -4.498 2.301 1.00 91.06 79 TYR A N 1
ATOM 640 C CA . TYR A 1 79 ? -12.733 -5.253 3.036 1.00 91.06 79 TYR A CA 1
ATOM 641 C C . TYR A 1 79 ? -12.987 -4.689 4.443 1.00 91.06 79 TYR A C 1
ATOM 643 O O . TYR A 1 79 ? -14.135 -4.594 4.874 1.00 91.06 79 TYR A O 1
ATOM 651 N N . THR A 1 80 ? -11.932 -4.278 5.149 1.00 92.25 80 THR A N 1
ATOM 652 C CA . THR A 1 80 ? -12.022 -3.732 6.513 1.00 92.25 80 THR A CA 1
ATOM 653 C C . THR A 1 80 ? -12.616 -2.319 6.535 1.00 92.25 80 THR A C 1
ATOM 655 O O . THR A 1 80 ? -13.297 -1.953 7.495 1.00 92.25 80 THR A O 1
ATOM 658 N N . THR A 1 81 ? -12.418 -1.514 5.485 1.00 89.19 81 THR A N 1
ATOM 659 C CA . THR A 1 81 ? -12.972 -0.155 5.401 1.00 89.19 81 THR A CA 1
ATOM 660 C C . THR A 1 81 ? -14.484 -0.184 5.153 1.00 89.19 81 THR A C 1
ATOM 662 O O . THR A 1 81 ? -14.952 -0.447 4.044 1.00 89.19 81 THR A O 1
ATOM 665 N N . ARG A 1 82 ? -15.262 0.107 6.206 1.00 88.25 82 ARG A N 1
ATOM 666 C CA . ARG A 1 82 ? -16.738 0.138 6.169 1.00 88.25 82 ARG A CA 1
ATOM 667 C C . ARG A 1 82 ? -17.325 1.472 5.700 1.00 88.25 82 ARG A C 1
ATOM 669 O O . ARG A 1 82 ? -18.393 1.482 5.099 1.00 88.25 82 ARG A O 1
ATOM 676 N N . ASP A 1 83 ? -16.637 2.572 5.985 1.00 86.69 83 ASP A N 1
ATOM 677 C CA . ASP A 1 83 ? -17.032 3.929 5.594 1.00 86.69 83 ASP A CA 1
ATOM 678 C C . ASP A 1 83 ? -16.910 4.101 4.070 1.00 86.69 83 ASP A C 1
ATOM 680 O O . ASP A 1 83 ? -15.848 3.845 3.501 1.00 86.69 83 ASP A O 1
ATOM 684 N N . ALA A 1 84 ? -18.000 4.506 3.412 1.00 84.62 84 ALA A N 1
ATOM 685 C CA . ALA A 1 84 ? -18.087 4.597 1.955 1.00 84.62 84 ALA A CA 1
ATOM 686 C C . ALA A 1 84 ? -17.144 5.657 1.361 1.00 84.62 84 ALA A C 1
ATOM 688 O O . ALA A 1 84 ? -16.517 5.402 0.331 1.00 84.62 84 ALA A O 1
ATOM 689 N N . ILE A 1 85 ? -16.986 6.804 2.029 1.00 83.44 85 ILE A N 1
ATOM 690 C CA . ILE A 1 85 ? -16.134 7.903 1.556 1.00 83.44 85 ILE A CA 1
ATOM 691 C C . ILE A 1 85 ? -14.663 7.532 1.737 1.00 83.44 85 ILE A C 1
ATOM 693 O O . ILE A 1 85 ? -13.875 7.623 0.794 1.00 83.44 85 ILE A O 1
ATOM 697 N N . LYS A 1 86 ? -14.296 6.999 2.908 1.00 83.56 86 LYS A N 1
ATOM 698 C CA . LYS A 1 86 ? -12.922 6.518 3.151 1.00 83.56 86 LYS A CA 1
ATOM 699 C C . LYS A 1 86 ? -12.560 5.349 2.242 1.00 83.56 86 LYS A C 1
ATOM 701 O O . LYS A 1 86 ? -11.418 5.228 1.803 1.00 83.56 86 LYS A O 1
ATOM 706 N N . LYS A 1 87 ? -13.530 4.488 1.924 1.00 87.38 87 LYS A N 1
ATOM 707 C CA . LYS A 1 87 ? -13.344 3.389 0.974 1.00 87.38 87 LYS A CA 1
ATOM 708 C C . LYS A 1 87 ? -13.092 3.904 -0.439 1.00 87.38 87 LYS A C 1
ATOM 710 O O . LYS A 1 87 ? -12.205 3.382 -1.107 1.00 87.38 87 LYS A O 1
ATOM 715 N N . ALA A 1 88 ? -13.824 4.929 -0.874 1.00 85.12 88 ALA A N 1
ATOM 716 C CA . ALA A 1 88 ? -13.595 5.576 -2.160 1.00 85.12 88 ALA A CA 1
ATOM 717 C C . ALA A 1 88 ? -12.185 6.184 -2.248 1.00 85.12 88 ALA A C 1
ATOM 719 O O . ALA A 1 88 ? -11.459 5.890 -3.194 1.00 85.12 88 ALA A O 1
ATOM 720 N N . GLN A 1 89 ? -11.756 6.934 -1.229 1.00 86.69 89 GLN A N 1
ATOM 721 C CA . GLN A 1 89 ? -10.403 7.505 -1.165 1.00 86.69 89 GLN A CA 1
ATOM 722 C C . GLN A 1 89 ? -9.313 6.422 -1.193 1.00 86.69 89 GLN A C 1
ATOM 724 O O . GLN A 1 89 ? -8.327 6.534 -1.921 1.00 86.69 89 GLN A O 1
ATOM 729 N N . LEU A 1 90 ? -9.502 5.332 -0.440 1.00 88.38 90 LEU A N 1
ATOM 730 C CA . LEU A 1 90 ? -8.575 4.201 -0.435 1.00 88.38 90 LEU A CA 1
ATOM 731 C C . LEU A 1 90 ? -8.482 3.533 -1.816 1.00 88.38 90 LEU A C 1
ATOM 733 O O . LEU A 1 90 ? -7.384 3.229 -2.280 1.00 88.38 90 LEU A O 1
ATOM 737 N N . LEU A 1 91 ? -9.621 3.293 -2.469 1.00 89.94 91 LEU A N 1
ATOM 738 C CA . LEU A 1 91 ? -9.675 2.690 -3.803 1.00 89.94 91 LEU A CA 1
ATOM 739 C C . LEU A 1 91 ? -9.017 3.584 -4.859 1.00 89.94 91 LEU A C 1
ATOM 741 O O . LEU A 1 91 ? -8.299 3.064 -5.714 1.00 89.94 91 LEU A O 1
ATOM 745 N N . GLN A 1 92 ? -9.202 4.902 -4.772 1.00 89.75 92 GLN A N 1
ATOM 746 C CA . GLN A 1 92 ? -8.543 5.868 -5.649 1.00 89.75 92 GLN A CA 1
ATOM 747 C C . GLN A 1 92 ? -7.023 5.794 -5.477 1.00 89.75 92 GLN A C 1
ATOM 749 O O . GLN A 1 92 ? -6.311 5.527 -6.439 1.00 89.75 92 GLN A O 1
ATOM 754 N N . HIS A 1 93 ? -6.533 5.858 -4.236 1.00 89.25 93 HIS A N 1
ATOM 755 C CA . HIS A 1 93 ? -5.101 5.752 -3.934 1.00 89.25 93 HIS A CA 1
ATOM 756 C C . HIS A 1 93 ? -4.467 4.443 -4.423 1.00 89.25 93 HIS A C 1
ATOM 758 O O . HIS A 1 93 ? -3.334 4.416 -4.907 1.00 89.25 93 HIS A O 1
ATOM 764 N N . LEU A 1 94 ? -5.179 3.321 -4.288 1.00 90.31 94 LEU A N 1
ATOM 765 C CA . LEU A 1 94 ? -4.713 2.033 -4.805 1.00 90.31 94 LEU A CA 1
ATOM 766 C C . LEU A 1 94 ? -4.689 2.003 -6.337 1.00 90.31 94 LEU A C 1
ATOM 768 O O . LEU A 1 94 ? -3.806 1.365 -6.906 1.00 90.31 94 LEU A O 1
ATOM 772 N N . SER A 1 95 ? -5.633 2.674 -6.994 1.00 90.19 95 SER A N 1
ATOM 773 C CA . SER A 1 95 ? -5.693 2.767 -8.456 1.00 90.19 95 SER A CA 1
ATOM 774 C C . SER A 1 95 ? -4.539 3.613 -8.993 1.00 90.19 95 SER A C 1
ATOM 776 O O . SER A 1 95 ? -3.814 3.145 -9.866 1.00 90.19 95 SER A O 1
ATOM 778 N N . ASP A 1 96 ? -4.254 4.760 -8.374 1.00 90.25 96 ASP A N 1
ATOM 779 C CA . ASP A 1 96 ? -3.116 5.614 -8.738 1.00 90.25 96 ASP A CA 1
ATOM 780 C C . ASP A 1 96 ? -1.780 4.868 -8.594 1.00 90.25 96 ASP A C 1
ATOM 782 O O . ASP A 1 96 ? -0.914 4.930 -9.467 1.00 90.25 96 ASP A O 1
ATOM 786 N N . LYS A 1 97 ? -1.628 4.069 -7.528 1.00 89.25 97 LYS A N 1
ATOM 787 C CA . LYS A 1 97 ? -0.459 3.190 -7.356 1.00 89.25 97 LYS A CA 1
ATOM 788 C C . LYS A 1 97 ? -0.352 2.123 -8.441 1.00 89.25 97 LYS A C 1
ATOM 790 O O . LYS A 1 97 ? 0.762 1.760 -8.806 1.00 89.25 97 LYS A O 1
ATOM 795 N N . ARG A 1 98 ? -1.472 1.584 -8.934 1.00 89.94 98 ARG A N 1
ATOM 796 C CA . ARG A 1 98 ? -1.458 0.588 -10.018 1.00 89.94 98 ARG A CA 1
ATOM 797 C C . ARG A 1 98 ? -1.040 1.214 -11.345 1.00 89.94 98 ARG A C 1
ATOM 799 O O . ARG A 1 98 ? -0.191 0.641 -12.022 1.00 89.94 98 ARG A O 1
ATOM 806 N N . ILE A 1 99 ? -1.542 2.407 -11.662 1.00 90.19 99 ILE A N 1
ATOM 807 C CA . ILE A 1 99 ? -1.108 3.171 -12.843 1.00 90.19 99 ILE A CA 1
ATOM 808 C C . ILE A 1 99 ? 0.396 3.462 -12.751 1.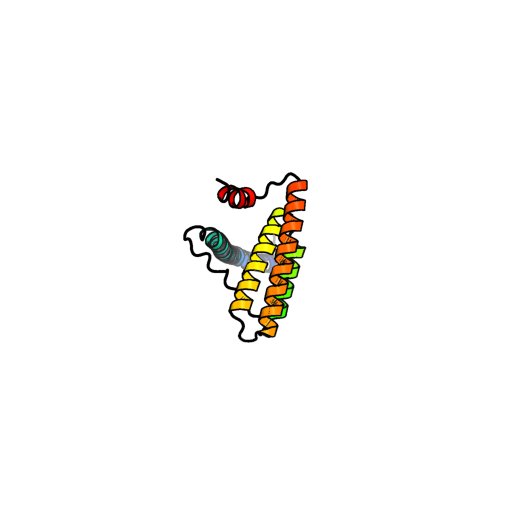00 90.19 99 ILE A C 1
ATOM 810 O O . ILE A 1 99 ? 1.131 3.236 -13.710 1.00 90.19 99 ILE A O 1
ATOM 814 N N . ALA A 1 100 ? 0.880 3.861 -11.569 1.00 88.69 100 ALA A N 1
ATOM 815 C CA . ALA A 1 100 ? 2.306 4.073 -11.339 1.00 88.69 100 ALA A CA 1
ATOM 816 C C . ALA A 1 100 ? 3.134 2.798 -11.554 1.00 88.69 100 ALA A C 1
ATOM 818 O O . ALA A 1 100 ? 4.216 2.871 -12.128 1.00 88.69 100 ALA A O 1
ATOM 819 N N . SER A 1 101 ? 2.644 1.631 -11.109 1.00 88.06 101 SER A N 1
ATOM 820 C CA . SER A 1 101 ? 3.339 0.366 -11.371 1.00 88.06 101 SER A CA 1
ATOM 821 C C . SER A 1 101 ? 3.337 -0.006 -12.844 1.00 88.06 101 SER A C 1
ATOM 823 O O . SER A 1 101 ? 4.380 -0.419 -13.324 1.00 88.06 101 SER A O 1
ATOM 825 N N . ALA A 1 102 ? 2.227 0.184 -13.561 1.00 88.50 102 ALA A N 1
ATOM 826 C CA . ALA A 1 102 ? 2.158 -0.133 -14.985 1.00 88.50 102 ALA A CA 1
ATOM 827 C C . ALA A 1 102 ? 3.187 0.674 -15.796 1.00 88.50 102 ALA A C 1
ATOM 829 O O . ALA A 1 102 ? 3.844 0.122 -16.667 1.00 88.50 102 ALA A O 1
ATOM 830 N N . GLY A 1 103 ? 3.405 1.949 -15.449 1.00 87.25 103 GLY A N 1
ATOM 831 C CA . GLY A 1 103 ? 4.443 2.775 -16.080 1.00 87.25 103 GLY A CA 1
ATOM 832 C C . GLY A 1 103 ? 5.888 2.418 -15.701 1.00 87.25 103 GLY A C 1
ATOM 833 O O . GLY A 1 103 ? 6.812 2.963 -16.295 1.00 87.25 103 GLY A O 1
ATOM 834 N N . MET A 1 104 ? 6.098 1.550 -14.706 1.00 86.38 104 MET A N 1
ATOM 835 C CA . MET A 1 104 ? 7.419 1.096 -14.245 1.00 86.38 104 MET A CA 1
ATOM 836 C C . MET A 1 104 ? 7.723 -0.360 -14.619 1.00 86.38 104 MET A C 1
ATOM 838 O O . MET A 1 104 ? 8.796 -0.849 -14.277 1.00 86.38 104 MET A O 1
ATOM 842 N N . MET A 1 105 ? 6.779 -1.066 -15.242 1.00 86.44 105 MET A N 1
ATOM 843 C CA . MET A 1 105 ? 6.944 -2.462 -15.643 1.00 86.44 105 MET A CA 1
ATOM 844 C C . MET A 1 105 ? 7.628 -2.551 -17.003 1.00 86.44 105 MET A C 1
ATOM 846 O O . MET A 1 105 ? 7.302 -1.796 -17.916 1.00 86.44 105 MET A O 1
ATOM 850 N N . ASP A 1 106 ? 8.542 -3.511 -17.136 1.00 86.56 106 ASP A N 1
ATOM 851 C CA . ASP A 1 106 ? 9.263 -3.751 -18.389 1.00 86.56 106 ASP A CA 1
ATOM 852 C C . ASP A 1 106 ? 8.415 -4.562 -19.390 1.00 86.56 106 ASP A C 1
ATOM 854 O O . ASP A 1 106 ? 8.530 -4.389 -20.604 1.00 86.56 106 ASP A O 1
ATOM 858 N N . ASN A 1 107 ? 7.524 -5.429 -18.889 1.00 89.50 107 ASN A N 1
ATOM 859 C CA . ASN A 1 107 ? 6.633 -6.253 -19.706 1.00 89.50 107 ASN A CA 1
ATOM 860 C C . ASN A 1 107 ? 5.329 -5.518 -20.041 1.00 89.50 107 ASN A C 1
ATOM 862 O O . ASN A 1 107 ? 4.558 -5.163 -19.148 1.00 89.50 107 ASN A O 1
ATOM 866 N N . CYS A 1 108 ? 5.032 -5.373 -21.336 1.00 88.50 108 CYS A N 1
ATOM 867 C CA . CYS A 1 108 ? 3.828 -4.683 -21.807 1.00 88.50 108 CYS A CA 1
ATOM 868 C C . CYS A 1 108 ? 2.529 -5.416 -21.419 1.00 88.50 108 CYS A C 1
ATOM 870 O O . CYS A 1 108 ? 1.591 -4.783 -20.941 1.00 88.50 108 CYS A O 1
ATOM 872 N N . ASP A 1 109 ? 2.481 -6.744 -21.559 1.00 89.88 109 ASP A N 1
ATOM 873 C CA . ASP A 1 109 ? 1.273 -7.530 -21.261 1.00 89.88 109 ASP A CA 1
ATOM 874 C C . ASP A 1 109 ? 0.872 -7.422 -19.780 1.00 89.88 109 ASP A C 1
ATOM 876 O O . ASP A 1 109 ? -0.290 -7.165 -19.446 1.00 89.88 109 ASP A O 1
ATOM 880 N N . ASP A 1 110 ? 1.856 -7.537 -18.885 1.00 88.44 110 ASP A N 1
ATOM 881 C CA . ASP A 1 110 ? 1.651 -7.409 -17.444 1.00 88.44 110 ASP A CA 1
ATOM 882 C C . ASP A 1 110 ? 1.296 -5.961 -17.056 1.00 88.44 110 ASP A C 1
ATOM 884 O O . ASP A 1 110 ? 0.416 -5.735 -16.219 1.00 88.44 110 ASP A O 1
ATOM 888 N N . ALA A 1 111 ? 1.918 -4.968 -17.703 1.00 89.00 111 ALA A N 1
ATOM 889 C CA . ALA A 1 111 ? 1.599 -3.555 -17.509 1.00 89.00 111 ALA A CA 1
ATOM 890 C C . ALA A 1 111 ? 0.147 -3.235 -17.899 1.00 89.00 111 ALA A C 1
ATOM 892 O O . ALA A 1 111 ? -0.566 -2.571 -17.141 1.00 89.00 111 ALA A O 1
ATOM 893 N N . VAL A 1 112 ? -0.323 -3.750 -19.041 1.00 92.25 112 VAL A N 1
ATOM 894 C CA . VAL A 1 112 ? -1.711 -3.591 -19.500 1.00 92.25 112 VAL A CA 1
ATOM 895 C C . VAL A 1 112 ? -2.680 -4.252 -18.522 1.00 92.25 112 VAL A C 1
ATOM 897 O O . VAL A 1 112 ? -3.673 -3.635 -18.132 1.00 92.25 112 VAL A O 1
ATOM 900 N N . ALA A 1 113 ? -2.384 -5.465 -18.050 1.00 91.69 113 ALA A N 1
ATOM 901 C CA . ALA A 1 113 ? -3.221 -6.147 -17.063 1.00 91.69 113 ALA A CA 1
ATOM 902 C C . ALA A 1 113 ? -3.361 -5.341 -15.759 1.00 91.69 113 ALA A C 1
ATOM 904 O O . ALA A 1 113 ? -4.438 -5.276 -15.160 1.00 91.69 113 ALA A O 1
ATOM 905 N N . VAL A 1 114 ? -2.282 -4.696 -15.316 1.00 90.56 114 VAL A N 1
ATOM 906 C CA . VAL A 1 114 ? -2.267 -3.859 -14.110 1.00 90.56 114 VAL A CA 1
ATOM 907 C C . VAL A 1 114 ? -3.000 -2.537 -14.326 1.00 90.56 114 VAL A C 1
ATOM 909 O O . VAL A 1 114 ? -3.717 -2.091 -13.426 1.00 90.56 114 VAL A O 1
ATOM 912 N N . ALA A 1 115 ? -2.875 -1.936 -15.510 1.00 91.62 115 ALA A N 1
ATOM 913 C CA . ALA A 1 115 ? -3.624 -0.743 -15.890 1.00 91.62 115 ALA A CA 1
ATOM 914 C C . ALA A 1 115 ? -5.138 -1.017 -15.918 1.00 91.62 115 ALA A C 1
ATOM 916 O O . ALA A 1 115 ? -5.901 -0.276 -15.301 1.00 91.62 115 ALA A O 1
ATOM 917 N N . LEU A 1 116 ? -5.570 -2.145 -16.492 1.00 94.25 116 LEU A N 1
ATOM 918 C CA . LEU A 1 116 ? -6.977 -2.570 -16.480 1.00 94.25 116 LEU A CA 1
ATOM 919 C C . LEU A 1 116 ? -7.518 -2.757 -15.053 1.00 94.25 116 LEU A C 1
ATOM 921 O O . LEU A 1 116 ? -8.647 -2.376 -14.741 1.00 94.25 116 LEU A O 1
ATOM 925 N N . GLN A 1 117 ? -6.707 -3.302 -14.139 1.00 91.00 117 GLN A N 1
ATOM 926 C CA . GLN A 1 117 ? -7.086 -3.389 -12.724 1.00 91.00 117 GLN A CA 1
ATOM 927 C C . GLN A 1 117 ? -7.215 -2.015 -12.056 1.00 91.00 117 GLN A C 1
ATOM 929 O O . GLN A 1 117 ? -7.993 -1.868 -11.109 1.00 91.00 117 GLN A O 1
ATOM 934 N N . ALA A 1 118 ? -6.441 -1.021 -12.496 1.00 91.50 118 ALA A N 1
ATOM 935 C CA . ALA A 1 118 ? -6.570 0.346 -12.012 1.00 91.50 118 ALA A CA 1
ATOM 936 C C . ALA A 1 118 ? -7.891 0.971 -12.476 1.00 91.50 118 ALA A C 1
ATOM 938 O O . ALA A 1 118 ? -8.610 1.532 -11.652 1.00 91.50 118 ALA A O 1
ATOM 939 N N . GLU A 1 119 ? -8.256 0.795 -13.747 1.00 90.81 119 GLU A N 1
ATOM 940 C CA . GLU A 1 119 ? -9.528 1.278 -14.299 1.00 90.81 119 GLU A CA 1
ATOM 941 C C . GLU A 1 119 ? -10.735 0.667 -13.579 1.00 90.81 119 GLU A C 1
ATOM 943 O O . GLU A 1 119 ? -11.614 1.387 -13.100 1.00 90.81 119 GLU A O 1
ATOM 948 N N . ALA A 1 120 ? -10.734 -0.656 -13.386 1.00 92.88 120 ALA A N 1
ATOM 949 C CA . ALA A 1 120 ? -11.764 -1.333 -12.598 1.00 92.88 120 ALA A CA 1
ATOM 950 C C . ALA A 1 120 ? -11.812 -0.817 -11.144 1.00 92.88 120 ALA A C 1
ATOM 952 O O . ALA A 1 120 ? -12.873 -0.745 -10.517 1.00 92.88 120 ALA A O 1
ATOM 953 N N . GLY A 1 121 ? -10.662 -0.442 -10.579 1.00 89.06 121 GLY A N 1
ATOM 954 C CA . GLY A 1 121 ? -10.566 0.202 -9.270 1.00 89.06 121 GLY A CA 1
ATOM 955 C C . GLY A 1 121 ? -11.289 1.549 -9.224 1.00 89.06 121 GLY A C 1
ATOM 956 O O . GLY A 1 121 ? -12.091 1.770 -8.314 1.00 89.06 121 GLY A O 1
ATOM 957 N N . LEU A 1 122 ? -11.072 2.404 -10.225 1.00 90.88 122 LEU A N 1
ATOM 958 C CA . LEU A 1 122 ? -11.713 3.718 -10.355 1.00 90.88 122 LEU A CA 1
ATOM 959 C C . LEU A 1 122 ? -13.231 3.616 -10.549 1.00 90.88 122 LEU A C 1
ATOM 961 O O . LEU A 1 122 ? -13.985 4.404 -9.978 1.00 90.88 122 LEU A O 1
ATOM 965 N N . GLU A 1 123 ? -13.714 2.601 -11.265 1.00 92.31 123 GLU A N 1
ATOM 966 C CA . GLU A 1 123 ? -15.156 2.351 -11.369 1.00 92.31 123 GLU A CA 1
ATOM 967 C C . GLU A 1 123 ? -15.778 2.069 -9.985 1.00 92.31 123 GLU A C 1
ATOM 969 O O . GLU A 1 123 ? -16.851 2.573 -9.639 1.00 92.31 123 GLU A O 1
ATOM 974 N N . ASN A 1 124 ? -15.070 1.313 -9.140 1.00 89.56 124 ASN A N 1
ATOM 975 C CA . ASN A 1 124 ? -15.502 1.035 -7.770 1.00 89.56 124 ASN A CA 1
ATOM 976 C C . ASN A 1 124 ? -15.423 2.267 -6.852 1.00 89.56 124 ASN A C 1
ATOM 978 O O . ASN A 1 124 ? -16.205 2.360 -5.898 1.00 89.56 124 ASN A O 1
ATOM 982 N N . VAL A 1 125 ? -14.524 3.219 -7.135 1.00 89.12 125 VAL A N 1
ATOM 983 C CA . VAL A 1 125 ? -14.490 4.531 -6.462 1.00 89.12 125 VAL A CA 1
ATOM 984 C C . VAL A 1 125 ? -15.803 5.257 -6.713 1.00 89.12 125 VAL A C 1
ATOM 986 O O . VAL A 1 125 ? -16.475 5.628 -5.753 1.00 89.12 125 VAL A O 1
ATOM 989 N N . LYS A 1 126 ? -16.214 5.382 -7.981 1.00 87.19 126 LYS A N 1
ATOM 990 C CA . LYS A 1 126 ? -17.460 6.062 -8.361 1.00 87.19 126 LYS A CA 1
ATOM 991 C C . LYS A 1 126 ? -18.673 5.464 -7.644 1.00 87.19 126 LYS A C 1
ATOM 993 O O . LYS A 1 126 ? -19.412 6.193 -6.989 1.00 87.19 126 LYS A O 1
ATOM 998 N N . LYS A 1 127 ? -18.815 4.133 -7.662 1.00 88.62 127 LYS A N 1
ATOM 999 C CA . LYS A 1 127 ? -19.897 3.420 -6.952 1.00 88.62 127 LYS A CA 1
ATOM 1000 C C . LYS A 1 127 ? -19.888 3.687 -5.442 1.00 88.62 127 LYS A C 1
ATOM 1002 O O . LYS A 1 127 ? -20.939 3.819 -4.817 1.00 88.62 127 LYS A O 1
ATOM 1007 N N . SER A 1 128 ? -18.702 3.754 -4.837 1.00 84.88 128 SER A N 1
ATOM 1008 C CA . SER A 1 128 ? -18.553 4.017 -3.399 1.00 84.88 128 SER 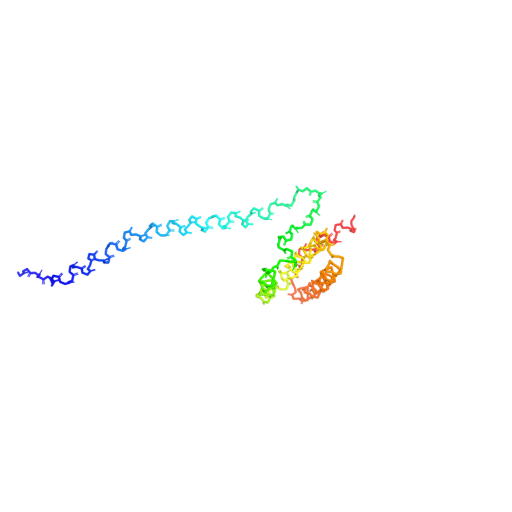A CA 1
ATOM 1009 C C . SER A 1 128 ? -18.890 5.470 -3.043 1.00 84.88 128 SER A C 1
ATOM 1011 O O . SER A 1 128 ? -19.501 5.706 -2.002 1.00 84.88 128 SER A O 1
ATOM 1013 N N . LEU A 1 129 ? -18.555 6.425 -3.917 1.00 85.44 129 LEU A N 1
ATOM 1014 C CA . LEU A 1 129 ? -18.919 7.836 -3.769 1.00 85.44 129 LEU A CA 1
ATOM 1015 C C . LEU A 1 129 ? -20.427 8.046 -3.896 1.00 85.44 129 LEU A C 1
ATOM 1017 O O . LEU A 1 129 ? -21.010 8.664 -3.015 1.00 85.44 129 LEU A O 1
ATOM 1021 N N . GLU A 1 130 ? -21.071 7.474 -4.917 1.00 85.06 130 GLU A N 1
ATOM 1022 C CA . GLU A 1 130 ? -22.532 7.542 -5.095 1.00 85.06 130 GLU A CA 1
ATOM 1023 C C . GLU A 1 130 ? -23.269 7.007 -3.859 1.00 85.06 130 GLU A C 1
ATOM 1025 O O . GLU A 1 130 ? -24.200 7.636 -3.347 1.00 85.06 130 GLU A O 1
ATOM 1030 N N . LYS A 1 131 ? -22.793 5.882 -3.311 1.00 84.56 131 LYS A N 1
ATOM 1031 C CA . LYS A 1 131 ? -23.311 5.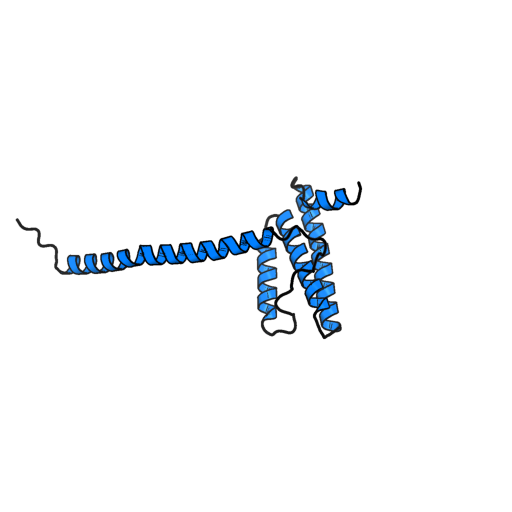324 -2.060 1.00 84.56 131 LYS A CA 1
ATOM 1032 C C . LYS A 1 131 ? -23.106 6.275 -0.876 1.00 84.56 131 LYS A C 1
ATOM 1034 O O . LYS A 1 131 ? -24.035 6.464 -0.097 1.00 84.56 131 LYS A O 1
ATOM 1039 N N . GLY A 1 132 ? -21.929 6.884 -0.740 1.00 79.62 132 GLY A N 1
ATOM 1040 C CA . GLY A 1 132 ? -21.647 7.867 0.311 1.00 79.62 132 GLY A CA 1
ATOM 1041 C C . GLY A 1 132 ? -22.539 9.110 0.223 1.00 79.62 132 GLY A C 1
ATOM 1042 O O . GLY A 1 132 ? -23.142 9.500 1.223 1.00 79.62 132 GLY A O 1
ATOM 1043 N N . SER A 1 133 ? -22.722 9.652 -0.985 1.00 75.94 133 SER A N 1
ATOM 1044 C CA . SER A 1 133 ? -23.627 10.773 -1.253 1.00 75.94 133 SER A CA 1
ATOM 1045 C C . SER A 1 133 ? -25.078 10.435 -0.900 1.00 75.94 133 SER A C 1
ATOM 1047 O O . SER A 1 133 ? -25.759 11.245 -0.278 1.00 75.94 133 SER A O 1
ATOM 1049 N N . SER A 1 134 ? -25.543 9.217 -1.207 1.00 78.94 134 SER A N 1
ATOM 1050 C CA . SER A 1 134 ? -26.888 8.756 -0.817 1.00 78.94 134 SER A CA 1
ATOM 1051 C C . SER A 1 134 ? -27.081 8.602 0.700 1.00 78.94 134 SER A C 1
ATOM 1053 O O . SER A 1 134 ? -28.208 8.616 1.185 1.00 78.94 134 SER A O 1
ATOM 1055 N N . MET A 1 135 ? -25.988 8.484 1.461 1.00 74.31 135 MET A N 1
ATOM 1056 C CA . MET A 1 135 ? -25.980 8.360 2.924 1.00 74.31 135 MET A CA 1
ATOM 1057 C C . MET A 1 135 ? -25.845 9.716 3.642 1.00 74.31 135 MET A C 1
ATOM 1059 O O . MET A 1 135 ? -25.642 9.744 4.854 1.00 74.31 135 MET A O 1
ATOM 1063 N N . GLY A 1 136 ? -25.932 10.838 2.916 1.00 71.88 136 GLY A N 1
ATOM 1064 C CA . GLY A 1 136 ? -25.811 12.188 3.482 1.00 71.88 136 GLY A CA 1
ATOM 1065 C C . GLY A 1 136 ? -24.383 12.584 3.872 1.00 71.88 136 GLY A C 1
ATOM 1066 O O . GLY A 1 136 ? -24.191 13.587 4.551 1.00 71.88 136 GLY A O 1
ATOM 1067 N N . SER A 1 137 ? -23.380 11.802 3.460 1.00 65.75 137 SER A N 1
ATOM 1068 C CA . SER A 1 137 ? -21.963 12.129 3.632 1.00 65.75 137 SER A CA 1
ATOM 1069 C C . SER A 1 137 ? -21.454 12.783 2.350 1.00 65.75 137 SER A C 1
ATOM 1071 O O . SER A 1 137 ? -21.342 12.122 1.317 1.00 65.75 137 SER A O 1
ATOM 1073 N N . GLU A 1 138 ? -21.176 14.084 2.387 1.00 62.91 138 GLU A N 1
ATOM 1074 C CA . GLU A 1 138 ? -20.649 14.791 1.220 1.00 62.91 138 GLU A CA 1
ATOM 1075 C C . GLU A 1 138 ? -19.151 14.474 1.056 1.00 62.91 138 GLU A C 1
ATOM 1077 O O . GLU A 1 138 ? -18.385 14.604 2.016 1.00 62.91 138 GLU A O 1
ATOM 1082 N N . PRO A 1 139 ? -18.699 13.997 -0.118 1.00 58.69 139 PRO A N 1
ATOM 1083 C CA . PRO A 1 139 ? -17.281 13.755 -0.336 1.00 58.69 139 PRO A CA 1
ATOM 1084 C C . PRO A 1 139 ? -16.523 15.087 -0.346 1.00 58.69 139 PRO A C 1
ATOM 1086 O O . PRO A 1 139 ? -16.868 15.979 -1.116 1.00 58.69 139 PRO A O 1
ATOM 1089 N N . GLU A 1 140 ? -15.414 15.194 0.397 1.00 58.47 140 GLU A N 1
ATOM 1090 C CA . GLU A 1 140 ? -14.478 16.336 0.282 1.00 58.47 140 GLU A CA 1
ATOM 1091 C C . GLU A 1 140 ? -13.991 16.553 -1.167 1.00 58.47 140 GLU A C 1
ATOM 1093 O O . GLU A 1 140 ? -13.644 17.664 -1.565 1.00 58.47 140 GLU A O 1
ATOM 1098 N N . VAL A 1 141 ? -14.042 15.498 -1.994 1.00 52.91 141 VAL A N 1
ATOM 1099 C CA . VAL A 1 141 ? -13.741 15.513 -3.437 1.00 52.91 141 VAL A CA 1
ATOM 1100 C C . VAL A 1 141 ? -14.668 16.459 -4.222 1.00 52.91 141 VAL A C 1
ATOM 1102 O O . VAL A 1 141 ? -14.298 16.935 -5.296 1.00 52.91 141 VAL A O 1
ATOM 1105 N N . GLY A 1 142 ? -15.844 16.798 -3.679 1.00 43.84 142 GLY A N 1
ATOM 1106 C CA . GLY A 1 142 ? -16.746 17.809 -4.234 1.00 43.84 142 GLY A CA 1
ATOM 1107 C C . GLY A 1 142 ? -16.096 19.188 -4.398 1.00 43.84 142 GLY A C 1
ATOM 1108 O O . GLY A 1 142 ? -16.472 19.923 -5.307 1.00 43.84 142 GLY A O 1
ATOM 1109 N N . ASN A 1 143 ? -15.058 19.514 -3.618 1.00 44.34 143 ASN A N 1
ATOM 1110 C CA . ASN A 1 143 ? -14.302 20.758 -3.802 1.00 44.34 143 ASN A CA 1
ATOM 1111 C C . ASN A 1 143 ? -13.346 20.719 -5.004 1.00 44.34 143 ASN A C 1
ATOM 1113 O O . ASN A 1 143 ? -13.055 21.765 -5.577 1.00 44.34 143 ASN A O 1
ATOM 1117 N N . ILE A 1 144 ? -12.907 19.535 -5.439 1.00 45.03 144 ILE A N 1
ATOM 1118 C CA . ILE A 1 144 ? -11.959 19.393 -6.553 1.00 45.03 144 ILE A CA 1
ATOM 1119 C C . ILE A 1 144 ? -12.701 19.476 -7.894 1.00 45.03 144 ILE A C 1
ATOM 1121 O O . ILE A 1 144 ? -12.302 20.232 -8.771 1.00 45.03 144 ILE A O 1
ATOM 1125 N N . MET A 1 145 ? -13.859 18.813 -8.020 1.00 40.12 145 MET A N 1
ATOM 1126 C CA . MET A 1 145 ? -14.700 18.928 -9.227 1.00 40.12 145 MET A CA 1
ATOM 1127 C C . MET A 1 145 ? -15.432 20.275 -9.353 1.00 40.12 145 MET A C 1
ATOM 1129 O O . MET A 1 145 ? -15.846 20.645 -10.452 1.00 40.12 145 MET A O 1
ATOM 1133 N N . LYS A 1 146 ? -15.618 21.018 -8.253 1.00 40.59 146 LYS A N 1
ATOM 1134 C CA . LYS A 1 146 ? -16.211 22.366 -8.290 1.00 40.59 146 LYS A CA 1
ATOM 1135 C C . LYS A 1 146 ? -15.183 23.444 -8.651 1.00 40.59 146 LYS A C 1
ATOM 11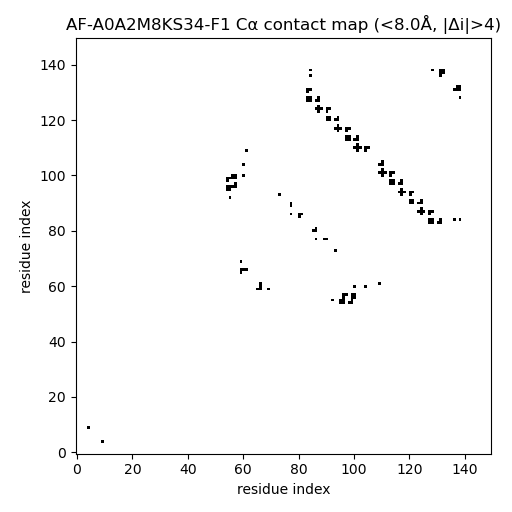37 O O . LYS A 1 146 ? -15.561 24.437 -9.260 1.00 40.59 146 LYS A O 1
ATOM 1142 N N . SER A 1 147 ? -13.902 23.217 -8.350 1.00 36.38 147 SER A N 1
ATOM 1143 C CA . SER A 1 147 ? -12.788 24.099 -8.730 1.00 36.38 147 SER A CA 1
ATOM 1144 C C . SER A 1 147 ? -12.503 24.120 -10.238 1.00 36.38 147 SER A C 1
ATOM 1146 O O . SER A 1 147 ? -11.920 25.086 -10.710 1.00 36.38 147 SER A O 1
ATOM 1148 N N . GLU A 1 148 ? -12.895 23.091 -10.994 1.00 39.47 148 GLU A N 1
ATOM 1149 C CA . GLU A 1 148 ? -12.772 23.065 -12.466 1.00 39.47 148 GLU A CA 1
ATOM 1150 C C . GLU A 1 148 ? -13.968 23.705 -13.194 1.00 39.47 148 GLU A C 1
ATOM 1152 O O . GLU A 1 148 ? -13.962 23.809 -14.419 1.00 39.47 148 GLU A O 1
ATOM 1157 N N . ARG A 1 149 ? -15.014 24.124 -12.467 1.00 41.28 149 ARG A N 1
ATOM 1158 C CA . ARG A 1 149 ? -16.217 24.759 -13.039 1.00 41.28 149 ARG A CA 1
ATOM 1159 C C . ARG A 1 149 ? -16.427 26.208 -12.583 1.00 41.28 149 ARG A C 1
ATOM 1161 O O . ARG A 1 149 ? -17.546 26.706 -12.710 1.00 41.28 149 ARG A O 1
ATOM 1168 N N . ALA A 1 150 ? -15.398 26.853 -12.034 1.00 38.00 150 ALA A N 1
ATOM 1169 C CA . ALA A 1 150 ? -15.410 28.264 -11.641 1.00 38.00 150 ALA A CA 1
ATOM 1170 C C . ALA A 1 150 ? -14.519 29.095 -12.568 1.00 38.00 150 ALA A C 1
ATOM 1172 O O . ALA A 1 150 ? -13.416 28.607 -12.900 1.00 38.00 150 ALA A O 1
#

Sequence (150 aa):
MPTILSEKEEEFIQSILRKFKILPLIIIVLLLLFSILFVRDLAHQSVFGTISQKLPFPGMLPDNKLYPLKAFRDKLLVYTTRDAIKKAQLLQHLSDKRIASAGMMDNCDDAVAVALQAEAGLENVKKSLEKGSSMGSEPEVGNIMKSERA

Mean predicted aligned error: 15.38 Å

pLDDT: mean 78.08, std 15.81, range [36.38, 94.44]